Protein AF-X0ZYQ5-F1 (afdb_monomer_lite)

Organism: NCBI:txid412755

Sequence (144 aa):
MIRIGQAGIPLSCKGRTNKDGIIYTHTVLDLNAIELQFVRGLYVMPEEEAAIIKEYSKENDIEIHVHAPYYINLAGDAEETEMSFTKIMRTAQMAKGIEAKTLAPLGTLFEASAWILLDSIIAELMKSKGETEESMQSRHAMLE

Radius of gyration: 21.6 Å; chains: 1; bounding box: 42×36×61 Å

InterPro domains:
  IPR017552 3-hexulose-6-phosphate isomerase [PTHR43443] (65-144)
  IPR036237 Xylose isomerase-like superfamily [SSF51658] (4-125)

Foldseek 3Di:
DDADEEEAADPPQPDRDPLSSQCCCCPPVVGQEYEHEPADDLDADDLVSLVSLQVVSVVRNHAYHYEFYPQQECPDDPVSNVRSVVRQVSRVVSCVSNVHPYYDYPYCPVVVVVVVVVVVVVVVVCVVVVHDPVNVVVVPDPPD

pLDDT: mean 89.82, std 9.08, range [50.19, 98.12]

Secondary structure (DSSP, 8-state):
------BSS-TT-S--SHHHHHHHHHHTT--SEEEEE--SSS----HHHHHHHHHHHHHTTPEEEEEPPS-B-TTS-HHHHHHHHHHHHHHHHHHHHTT-SEEE--BTHHHHHHHHHHHHHHHHHHHHHT--HHHHHTT-----

Structure (mmCIF, N/CA/C/O backbone):
data_AF-X0ZYQ5-F1
#
_entry.id   AF-X0ZYQ5-F1
#
loop_
_atom_site.group_PDB
_atom_site.id
_atom_site.type_symbol
_atom_site.label_atom_id
_atom_site.label_alt_id
_atom_site.label_comp_id
_atom_site.label_asym_id
_atom_site.label_entity_id
_atom_site.label_seq_id
_atom_site.pdbx_PDB_ins_code
_atom_site.Cartn_x
_atom_site.Cartn_y
_atom_site.Cartn_z
_atom_site.occupancy
_atom_site.B_iso_or_equiv
_atom_site.auth_seq_id
_atom_site.auth_comp_id
_atom_site.auth_asym_id
_atom_site.auth_atom_id
_atom_site.pdbx_PDB_model_num
ATOM 1 N N . MET A 1 1 ? -6.425 -18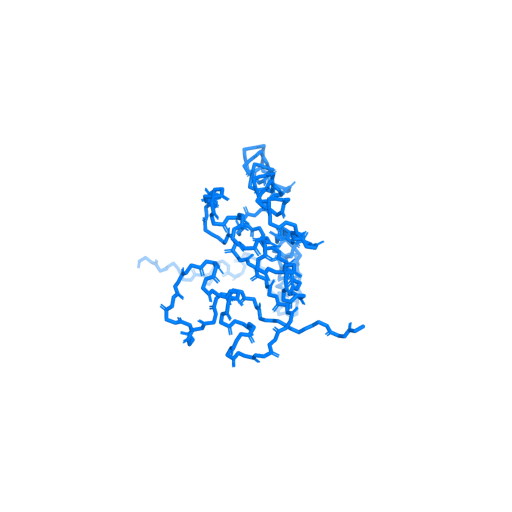.521 12.624 1.00 78.56 1 MET A N 1
ATOM 2 C CA . MET A 1 1 ? -7.653 -17.826 12.182 1.00 78.56 1 MET A CA 1
ATOM 3 C C . MET A 1 1 ? -7.344 -17.145 10.856 1.00 78.56 1 MET A C 1
ATOM 5 O O . MET A 1 1 ? -6.200 -16.747 10.679 1.00 78.56 1 MET A O 1
ATOM 9 N N . ILE A 1 2 ? -8.291 -17.087 9.920 1.00 93.56 2 ILE A N 1
ATOM 10 C CA . ILE A 1 2 ? -8.097 -16.423 8.620 1.00 93.56 2 ILE A CA 1
ATOM 11 C C . ILE A 1 2 ? -8.425 -14.932 8.783 1.00 93.56 2 ILE A C 1
ATOM 13 O O . ILE A 1 2 ? -9.434 -14.597 9.405 1.00 93.56 2 ILE A O 1
ATOM 17 N N . ARG A 1 3 ? -7.569 -14.060 8.241 1.00 96.25 3 ARG A N 1
ATOM 18 C CA . ARG A 1 3 ? -7.762 -12.605 8.189 1.00 96.25 3 ARG A CA 1
ATOM 19 C C . ARG A 1 3 ? -8.145 -12.198 6.765 1.00 96.25 3 ARG A C 1
ATOM 21 O O . ARG A 1 3 ? -7.457 -12.589 5.825 1.00 96.25 3 ARG A O 1
ATOM 28 N N . ILE A 1 4 ? -9.243 -11.466 6.599 1.00 97.50 4 ILE A N 1
ATOM 29 C CA . ILE A 1 4 ? -9.759 -10.995 5.309 1.00 97.50 4 ILE A CA 1
ATOM 30 C C . ILE A 1 4 ? -10.047 -9.505 5.425 1.00 97.50 4 ILE A C 1
ATOM 32 O O . ILE A 1 4 ? -10.679 -9.062 6.382 1.00 97.50 4 ILE A O 1
ATOM 36 N N . GLY A 1 5 ? -9.578 -8.753 4.435 1.00 96.56 5 GLY A N 1
ATOM 37 C CA . GLY A 1 5 ? -9.654 -7.304 4.408 1.00 96.56 5 GLY A CA 1
ATOM 38 C C . GLY A 1 5 ? -9.387 -6.745 3.026 1.00 96.56 5 GLY A C 1
ATOM 39 O O . GLY A 1 5 ? -8.656 -7.345 2.238 1.00 96.56 5 GLY A O 1
ATOM 40 N N . GLN A 1 6 ? -9.970 -5.589 2.731 1.00 95.75 6 GLN A N 1
ATOM 41 C CA . GLN A 1 6 ? -9.654 -4.828 1.529 1.00 95.75 6 GLN A CA 1
ATOM 42 C C . GLN A 1 6 ? -8.475 -3.874 1.753 1.00 95.75 6 GLN A C 1
ATOM 44 O O . GLN A 1 6 ? -8.133 -3.511 2.881 1.00 95.75 6 GLN A O 1
ATOM 49 N N . ALA A 1 7 ? -7.903 -3.414 0.644 1.00 94.25 7 ALA A N 1
ATOM 50 C CA . ALA A 1 7 ? -6.927 -2.342 0.640 1.00 94.25 7 ALA A CA 1
ATOM 51 C C . ALA A 1 7 ? -7.614 -0.983 0.438 1.00 94.25 7 ALA A C 1
ATOM 53 O O . ALA A 1 7 ? -8.390 -0.795 -0.501 1.00 94.25 7 ALA A O 1
ATOM 54 N N . GLY A 1 8 ? -7.333 -0.039 1.335 1.00 93.00 8 GLY A N 1
ATOM 55 C CA . GLY A 1 8 ? -7.920 1.295 1.351 1.00 93.00 8 GLY A CA 1
ATOM 56 C C . GLY A 1 8 ? -9.331 1.375 1.951 1.00 93.00 8 GLY A C 1
ATOM 57 O O . GLY A 1 8 ? -9.915 0.406 2.445 1.00 93.00 8 GLY A O 1
ATOM 58 N N . ILE A 1 9 ? -9.885 2.589 1.920 1.00 94.38 9 ILE A N 1
ATOM 59 C CA . ILE A 1 9 ? -11.226 2.896 2.433 1.00 94.38 9 ILE A CA 1
ATOM 60 C C . ILE A 1 9 ? -12.273 2.451 1.393 1.00 94.38 9 ILE A C 1
ATOM 62 O O . ILE A 1 9 ? -12.212 2.923 0.253 1.00 94.38 9 ILE A O 1
ATOM 66 N N . PRO A 1 10 ? -13.264 1.609 1.753 1.00 92.50 10 PRO A N 1
ATOM 67 C CA . PRO A 1 10 ? -14.303 1.166 0.825 1.00 92.50 10 PRO A CA 1
ATOM 68 C C . PRO A 1 10 ? -15.044 2.330 0.159 1.00 92.50 10 PRO A C 1
ATOM 70 O O . PRO A 1 10 ? -15.385 3.326 0.801 1.00 92.50 10 PRO A O 1
ATOM 73 N N . LEU A 1 11 ? -15.373 2.193 -1.129 1.00 92.62 11 LEU A N 1
ATOM 74 C CA . LEU A 1 11 ? -16.108 3.234 -1.863 1.00 92.62 11 LEU A CA 1
ATOM 75 C C . LEU A 1 11 ? -17.484 3.526 -1.254 1.00 92.62 11 LEU A C 1
ATOM 77 O O . LEU A 1 11 ? -17.922 4.679 -1.276 1.00 92.62 11 LEU A O 1
ATOM 81 N N . SER A 1 12 ? -18.114 2.502 -0.677 1.00 93.44 12 SER A N 1
ATOM 82 C CA . SER A 1 12 ? -19.393 2.567 0.028 1.00 93.44 12 SER A CA 1
ATOM 83 C C . SER A 1 12 ? -19.306 3.215 1.416 1.00 93.44 12 SER A C 1
ATOM 85 O O . SER A 1 12 ? -20.340 3.601 1.967 1.00 93.44 12 SER A O 1
ATOM 87 N N . CYS A 1 13 ? -18.102 3.385 1.977 1.00 95.44 13 CYS A N 1
ATOM 88 C CA . CYS A 1 13 ? -17.912 4.161 3.196 1.00 95.44 13 CYS A CA 1
ATOM 89 C C . CYS A 1 13 ? -18.080 5.655 2.878 1.00 95.44 13 CYS A C 1
ATOM 91 O O . CYS A 1 13 ? -17.376 6.215 2.033 1.00 95.44 13 CYS A O 1
ATOM 93 N N . LYS A 1 14 ? -19.056 6.300 3.533 1.00 90.69 14 LYS A N 1
ATOM 94 C CA . LYS A 1 14 ? -19.316 7.742 3.371 1.00 90.69 14 LYS A CA 1
ATOM 95 C C . LYS A 1 14 ? -18.211 8.586 4.003 1.00 90.69 14 LYS A C 1
ATOM 97 O O . LYS A 1 14 ? -17.872 9.638 3.465 1.00 90.69 14 LYS A O 1
ATOM 102 N N . GLY A 1 15 ? -17.672 8.118 5.128 1.00 86.50 15 GLY A N 1
ATOM 103 C CA . GLY A 1 15 ? -16.481 8.685 5.744 1.00 86.50 15 GLY A CA 1
ATOM 104 C C . GLY A 1 15 ? -15.256 8.432 4.868 1.00 86.50 15 GLY A C 1
ATOM 105 O O . GLY A 1 15 ? -15.127 7.383 4.240 1.00 86.50 15 GLY A O 1
ATOM 106 N N . ARG A 1 16 ? -14.374 9.425 4.766 1.00 85.12 16 ARG A N 1
ATOM 107 C CA . ARG A 1 16 ? -13.168 9.373 3.918 1.00 85.12 16 ARG A CA 1
ATOM 108 C C . ARG A 1 16 ? -11.887 9.495 4.745 1.00 85.12 16 ARG A C 1
ATOM 110 O O . ARG A 1 16 ? -10.865 9.936 4.229 1.00 85.12 16 ARG A O 1
ATOM 117 N N . THR A 1 17 ? -11.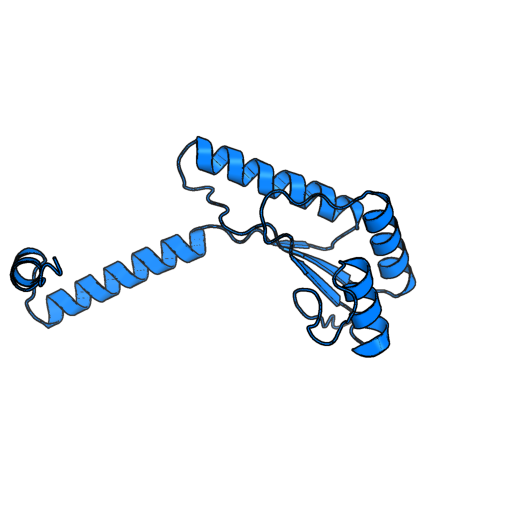952 9.112 6.019 1.00 91.69 17 THR A N 1
ATOM 118 C CA . THR A 1 17 ? -10.802 9.053 6.933 1.00 91.69 17 THR A CA 1
ATOM 119 C C . THR A 1 17 ? -10.410 7.605 7.223 1.00 91.69 17 THR A C 1
ATOM 121 O O . THR A 1 17 ? -11.209 6.687 7.012 1.00 91.69 17 THR A O 1
ATOM 124 N N . ASN A 1 18 ? -9.185 7.378 7.710 1.00 93.25 18 ASN A N 1
ATOM 125 C CA . ASN A 1 18 ? -8.718 6.021 7.993 1.00 93.25 18 ASN A CA 1
ATOM 126 C C . ASN A 1 18 ? -9.550 5.385 9.112 1.00 93.25 18 ASN A C 1
ATOM 128 O O . ASN A 1 18 ? -9.966 4.236 8.968 1.00 93.25 18 ASN A O 1
ATOM 132 N N . LYS A 1 19 ? -9.889 6.146 10.166 1.00 94.44 19 LYS A N 1
ATOM 133 C CA . LYS A 1 19 ? -10.784 5.656 11.231 1.00 94.44 19 LYS A CA 1
ATOM 134 C C . LYS A 1 19 ? -12.143 5.197 10.691 1.00 94.44 19 LYS A C 1
ATOM 136 O O . LYS A 1 19 ? -12.610 4.124 11.063 1.00 94.44 19 LYS A O 1
ATOM 141 N N . ASP A 1 20 ? -12.746 5.953 9.767 1.00 94.81 20 ASP A N 1
ATOM 142 C CA . ASP A 1 20 ? -14.057 5.602 9.208 1.00 94.81 20 ASP A CA 1
ATOM 143 C C . ASP A 1 20 ? -13.964 4.316 8.380 1.00 94.81 20 ASP A C 1
ATOM 145 O O . ASP A 1 20 ? -14.864 3.479 8.418 1.00 94.81 20 ASP A O 1
ATOM 149 N N . GLY A 1 21 ? -12.862 4.141 7.643 1.00 95.75 21 GLY A N 1
ATOM 150 C CA . GLY A 1 21 ? -12.598 2.933 6.866 1.00 95.75 21 GLY A CA 1
ATOM 151 C C . GLY A 1 21 ? -12.519 1.681 7.735 1.00 95.75 21 GLY A C 1
ATOM 152 O O . GLY A 1 21 ? -13.144 0.675 7.403 1.00 95.75 21 GLY A O 1
ATOM 153 N N . ILE A 1 22 ? -11.813 1.744 8.865 1.00 96.56 22 ILE A N 1
ATOM 154 C CA . ILE A 1 22 ? -11.672 0.610 9.793 1.00 96.56 22 ILE A CA 1
ATOM 155 C C . ILE A 1 22 ? -13.017 0.265 10.432 1.00 96.56 22 ILE A C 1
ATOM 157 O O . ILE A 1 22 ? -13.435 -0.891 10.395 1.00 96.56 22 ILE A O 1
ATOM 161 N N . ILE A 1 23 ? -13.731 1.272 10.948 1.00 96.31 23 ILE A N 1
ATOM 162 C CA . ILE A 1 23 ? -15.053 1.077 11.557 1.00 96.31 23 ILE A CA 1
ATOM 163 C C . ILE A 1 23 ? -16.018 0.458 10.544 1.00 96.31 23 ILE A C 1
ATOM 165 O O . ILE A 1 23 ? -16.737 -0.481 10.872 1.00 96.31 23 ILE A O 1
ATOM 169 N N . TYR A 1 24 ? -16.023 0.941 9.300 1.00 97.56 24 TYR A N 1
ATOM 170 C CA . TYR A 1 24 ? -16.882 0.406 8.244 1.00 97.56 24 TYR A CA 1
ATOM 171 C C . TYR A 1 24 ? -16.521 -1.037 7.865 1.00 97.56 24 TYR A C 1
ATOM 173 O O . TYR A 1 24 ? -17.406 -1.861 7.644 1.00 97.56 24 TYR A O 1
ATOM 181 N N . THR A 1 25 ? -15.225 -1.352 7.812 1.00 97.00 25 THR A N 1
ATOM 182 C CA . THR A 1 25 ? -14.726 -2.704 7.509 1.00 97.00 25 THR A CA 1
ATOM 183 C C . THR A 1 25 ? -15.245 -3.719 8.515 1.00 97.00 25 THR A C 1
ATOM 185 O O . THR A 1 25 ? -15.748 -4.768 8.128 1.00 97.00 25 THR A O 1
ATOM 188 N N . HIS A 1 26 ? -15.207 -3.363 9.794 1.00 97.12 26 HIS A N 1
ATOM 189 C CA . HIS A 1 26 ? -15.741 -4.204 10.852 1.00 97.12 26 HIS A CA 1
ATOM 190 C C . HIS A 1 26 ? -17.274 -4.220 10.871 1.00 97.12 26 HIS A C 1
ATOM 192 O O . HIS A 1 26 ? -17.886 -5.272 10.760 1.00 97.12 26 HIS A O 1
ATOM 198 N N . THR A 1 27 ? -17.916 -3.056 10.975 1.00 97.25 27 THR A N 1
ATOM 199 C CA . THR A 1 27 ? -19.354 -2.983 11.297 1.00 97.25 27 THR A CA 1
ATOM 200 C C . THR A 1 27 ? -20.285 -3.217 10.111 1.00 97.25 27 THR A C 1
ATOM 202 O O . THR A 1 27 ? -21.449 -3.553 10.317 1.00 97.25 27 THR A O 1
ATOM 205 N N . VAL A 1 28 ? -19.812 -3.007 8.878 1.00 97.38 28 VAL A N 1
ATOM 206 C CA . VAL A 1 28 ? -20.646 -3.100 7.668 1.00 97.38 28 VAL A CA 1
ATOM 207 C C . VAL A 1 28 ? -20.214 -4.240 6.759 1.00 97.38 28 VAL A C 1
ATOM 209 O O . VAL A 1 28 ? -21.074 -4.917 6.202 1.00 97.38 28 VAL A O 1
ATOM 212 N N . LEU A 1 29 ? -18.906 -4.441 6.584 1.00 96.75 29 LEU A N 1
ATOM 213 C CA . LEU A 1 29 ? -18.392 -5.526 5.743 1.00 96.75 29 LEU A CA 1
ATOM 214 C C . LEU A 1 29 ? -18.194 -6.841 6.507 1.00 96.75 29 LEU A C 1
ATOM 216 O O . LEU A 1 29 ? -18.029 -7.865 5.850 1.00 96.75 29 LEU A O 1
ATOM 220 N N . ASP A 1 30 ? -18.229 -6.815 7.845 1.00 97.06 30 ASP A N 1
ATOM 221 C CA . ASP A 1 30 ? -17.978 -7.979 8.709 1.00 97.06 30 ASP A CA 1
ATOM 222 C C . ASP A 1 30 ? -16.618 -8.643 8.414 1.00 97.06 30 ASP A C 1
ATOM 224 O O . ASP A 1 30 ? -16.468 -9.862 8.323 1.00 97.06 30 ASP A O 1
ATOM 228 N N . LEU A 1 31 ? -15.607 -7.799 8.190 1.00 97.69 31 LEU A N 1
ATOM 229 C CA . LEU A 1 31 ? -14.231 -8.192 7.903 1.00 97.69 31 LEU A CA 1
ATOM 230 C C . LEU A 1 31 ? -13.316 -7.872 9.089 1.00 97.69 31 LEU A C 1
ATOM 232 O O . LEU A 1 31 ? -13.592 -6.991 9.902 1.00 97.69 31 LEU A O 1
ATOM 236 N N . ASN A 1 32 ? -12.191 -8.581 9.168 1.00 97.44 32 ASN A N 1
ATOM 237 C CA . ASN A 1 32 ? -11.302 -8.586 10.334 1.00 97.44 32 ASN A CA 1
ATOM 238 C C . ASN A 1 32 ? -9.855 -8.177 10.008 1.00 97.44 32 ASN A C 1
ATOM 240 O O . ASN A 1 32 ? -8.951 -8.406 10.814 1.00 97.44 32 ASN A O 1
ATOM 244 N N . ALA A 1 33 ? -9.624 -7.585 8.835 1.00 98.06 33 ALA A N 1
ATOM 245 C CA . ALA A 1 33 ? -8.365 -6.948 8.472 1.00 98.06 33 ALA A CA 1
ATOM 246 C C . ALA A 1 33 ? -8.577 -5.775 7.505 1.00 98.06 33 ALA A C 1
ATOM 248 O O . ALA A 1 33 ? -9.618 -5.672 6.859 1.00 98.06 33 ALA A O 1
ATOM 249 N N . ILE A 1 34 ? -7.585 -4.893 7.385 1.00 97.50 34 ILE A N 1
ATOM 250 C CA . ILE A 1 34 ? -7.574 -3.787 6.416 1.00 97.50 34 ILE A CA 1
ATOM 251 C C . ILE A 1 34 ? -6.144 -3.312 6.148 1.00 97.50 34 ILE A C 1
ATOM 253 O O . ILE A 1 34 ? -5.320 -3.251 7.060 1.00 97.50 34 ILE A O 1
ATOM 257 N N . GLU A 1 35 ? -5.855 -2.923 4.907 1.00 96.50 35 GLU A N 1
ATOM 258 C CA . GLU A 1 35 ? -4.620 -2.212 4.564 1.00 96.50 35 GLU A CA 1
ATOM 259 C C . GLU A 1 35 ? -4.879 -0.705 4.415 1.00 96.50 35 GLU A C 1
ATOM 261 O O . GLU A 1 35 ? -5.633 -0.274 3.542 1.00 96.50 35 GLU A O 1
ATOM 266 N N . LEU A 1 36 ? -4.240 0.118 5.250 1.00 94.44 36 LEU A N 1
ATOM 267 C CA . LEU A 1 36 ? -4.284 1.576 5.139 1.00 94.44 36 LEU A CA 1
ATOM 268 C C . LEU A 1 36 ? -3.233 2.073 4.143 1.00 94.44 36 LEU A C 1
ATOM 270 O O . LEU A 1 36 ? -2.052 1.732 4.230 1.00 94.44 36 LEU A O 1
ATOM 274 N N . GLN A 1 37 ? -3.661 2.921 3.212 1.00 91.00 37 GLN A N 1
ATOM 275 C CA . GLN A 1 37 ? -2.853 3.347 2.073 1.00 91.00 37 GLN A CA 1
ATOM 276 C C . GLN A 1 37 ? -2.373 4.792 2.214 1.00 91.00 37 GLN A C 1
ATOM 278 O O . GLN A 1 37 ? -3.131 5.737 1.999 1.00 91.00 37 GLN A O 1
ATOM 283 N N . PHE A 1 38 ? -1.079 4.982 2.479 1.00 88.31 38 PHE A N 1
ATOM 284 C CA . PHE A 1 38 ? -0.449 6.307 2.553 1.00 88.31 38 PHE A CA 1
ATOM 285 C C . PHE A 1 38 ? 0.080 6.763 1.188 1.00 88.31 38 PHE A C 1
ATOM 287 O O . PHE A 1 38 ? 1.191 7.258 1.052 1.00 88.31 38 PHE A O 1
ATOM 294 N N . VAL A 1 39 ? -0.722 6.568 0.143 1.00 74.19 39 VAL A N 1
ATOM 295 C CA . VAL A 1 39 ? -0.286 6.587 -1.264 1.00 74.19 39 VAL A CA 1
ATOM 296 C C . VAL A 1 39 ? 0.180 7.944 -1.802 1.00 74.19 39 VAL A C 1
ATOM 298 O O . VAL A 1 39 ? 0.907 7.979 -2.794 1.00 74.19 39 VAL A O 1
ATOM 301 N N . ARG A 1 40 ? -0.229 9.068 -1.196 1.00 67.75 40 ARG A N 1
ATOM 302 C CA . ARG A 1 40 ? 0.036 10.420 -1.722 1.00 67.75 40 ARG A CA 1
ATOM 303 C C . ARG A 1 40 ? 0.957 11.222 -0.807 1.00 67.75 40 ARG A C 1
ATOM 305 O O . ARG A 1 40 ? 0.544 11.674 0.258 1.00 67.75 40 ARG A O 1
ATOM 312 N N . GLY A 1 41 ? 2.172 11.478 -1.293 1.00 68.12 41 GLY A N 1
ATOM 313 C CA . GLY A 1 41 ? 3.130 12.390 -0.669 1.00 68.12 41 GLY A CA 1
ATOM 314 C C . GLY A 1 41 ? 3.596 11.941 0.716 1.00 68.12 41 GLY A C 1
ATOM 315 O O . GLY A 1 41 ? 3.637 10.755 1.028 1.00 68.12 41 GLY A O 1
ATOM 316 N N . LEU A 1 42 ? 3.965 12.915 1.547 1.00 72.31 42 LEU A N 1
ATOM 317 C CA . LEU A 1 42 ? 4.369 12.699 2.935 1.00 72.31 42 LEU A CA 1
ATOM 318 C C . LEU A 1 42 ? 3.168 12.922 3.861 1.00 72.31 42 LEU A C 1
ATOM 320 O O . LEU A 1 42 ? 3.145 13.879 4.634 1.00 72.31 42 LEU A O 1
ATOM 324 N N . TYR A 1 43 ? 2.153 12.068 3.738 1.00 78.88 43 TYR A N 1
ATOM 325 C CA . TYR A 1 43 ? 1.008 12.091 4.644 1.00 78.88 43 TYR A CA 1
ATOM 326 C C . TYR A 1 43 ? 1.464 11.882 6.095 1.00 78.88 43 TYR A C 1
ATOM 328 O O . TYR A 1 43 ? 2.347 11.067 6.369 1.00 78.88 43 TYR A O 1
ATOM 336 N N . VAL A 1 44 ? 0.848 12.624 7.013 1.00 80.56 44 VAL A N 1
ATOM 337 C CA . VAL A 1 44 ? 1.054 12.491 8.456 1.00 80.56 44 VAL A CA 1
ATOM 338 C C . VAL A 1 44 ? -0.313 12.324 9.101 1.00 80.56 44 VAL A C 1
ATOM 340 O O . VAL A 1 44 ? -1.170 13.199 8.986 1.00 80.56 44 VAL A O 1
ATOM 343 N N . MET A 1 45 ? -0.505 11.189 9.768 1.00 87.75 45 MET A N 1
ATOM 344 C CA . MET A 1 45 ? -1.693 10.927 10.572 1.00 87.75 45 MET A CA 1
ATOM 345 C C . MET A 1 45 ? -1.610 11.708 11.893 1.00 87.75 45 MET A C 1
ATOM 347 O O . MET A 1 45 ? -0.576 11.624 12.562 1.00 87.75 45 MET A O 1
ATOM 351 N N . PRO A 1 46 ? -2.664 12.434 12.305 1.00 90.62 46 PRO A N 1
ATOM 352 C CA . PRO A 1 46 ? -2.734 13.020 13.641 1.00 90.62 46 PRO A CA 1
ATOM 353 C C . PRO A 1 46 ? -2.640 11.946 14.735 1.00 90.62 46 PRO A C 1
ATOM 355 O O . PRO A 1 46 ? -3.224 10.872 14.600 1.00 90.62 46 PRO A O 1
ATOM 358 N N . GLU A 1 47 ? -1.963 12.243 15.848 1.00 90.56 47 GLU A N 1
ATOM 359 C CA . GLU A 1 47 ? -1.792 11.285 16.956 1.00 90.56 47 GLU A CA 1
ATOM 360 C C . GLU A 1 47 ? -3.127 10.824 17.557 1.00 90.56 47 GLU A C 1
ATOM 362 O O . GLU A 1 47 ? -3.280 9.652 17.892 1.00 90.56 47 GLU A O 1
ATOM 367 N N . GLU A 1 48 ? -4.111 11.721 17.636 1.00 92.94 48 GLU A N 1
ATOM 368 C CA . GLU A 1 48 ? -5.464 11.398 18.099 1.00 92.94 48 GLU A CA 1
ATOM 369 C C . GLU A 1 48 ? -6.148 10.374 17.180 1.00 92.94 48 GLU A C 1
ATOM 371 O O . GLU A 1 48 ? -6.749 9.413 17.657 1.00 92.94 48 GLU A O 1
ATOM 376 N N . GLU A 1 49 ? -6.005 10.520 15.856 1.00 91.94 49 GLU A N 1
ATOM 377 C CA . GLU A 1 49 ? -6.541 9.546 14.899 1.00 91.94 49 GLU A CA 1
ATOM 378 C C . GLU A 1 49 ? -5.828 8.196 15.041 1.00 91.94 49 GLU A C 1
ATOM 380 O O . GLU A 1 49 ? -6.486 7.157 15.068 1.00 91.94 49 GLU A O 1
ATOM 385 N N . ALA A 1 50 ? -4.502 8.203 15.209 1.00 93.94 50 ALA A N 1
ATOM 386 C CA . ALA A 1 50 ? -3.730 6.983 15.422 1.00 93.94 50 ALA A CA 1
ATOM 387 C C . ALA A 1 50 ? -4.139 6.249 16.712 1.00 93.94 50 ALA A C 1
ATOM 389 O O . ALA A 1 50 ? -4.259 5.023 16.707 1.00 93.94 50 ALA A O 1
ATOM 390 N N . ALA A 1 51 ? -4.393 6.987 17.798 1.00 95.62 51 ALA A N 1
ATOM 391 C CA . ALA A 1 51 ? -4.854 6.427 19.065 1.00 95.62 51 ALA A CA 1
ATOM 392 C C . ALA A 1 51 ? -6.229 5.758 18.924 1.00 95.62 51 ALA A C 1
ATOM 394 O O . ALA A 1 51 ? -6.380 4.606 19.328 1.00 95.62 51 ALA A O 1
ATOM 395 N N . ILE A 1 52 ? -7.185 6.429 18.269 1.00 96.00 52 ILE A N 1
ATOM 396 C CA . ILE A 1 52 ? -8.521 5.874 17.994 1.00 96.00 52 ILE A CA 1
ATOM 397 C C . ILE A 1 52 ? -8.410 4.591 17.168 1.00 96.00 52 ILE A C 1
ATOM 399 O O . ILE A 1 52 ? -9.024 3.579 17.498 1.00 96.00 52 ILE A O 1
ATOM 403 N N . ILE A 1 53 ? -7.611 4.617 16.098 1.00 96.62 53 ILE A N 1
ATOM 404 C CA . ILE A 1 53 ? -7.399 3.457 15.227 1.00 96.62 53 ILE A CA 1
ATOM 405 C C . ILE A 1 53 ? -6.831 2.275 16.021 1.00 96.62 53 ILE A C 1
ATOM 407 O O . ILE A 1 53 ? -7.290 1.145 15.862 1.00 96.62 53 ILE A O 1
ATOM 411 N N . LYS A 1 54 ? -5.834 2.540 16.866 1.00 97.12 54 LYS A N 1
ATOM 412 C CA . LYS A 1 54 ? -5.161 1.535 17.688 1.00 97.12 54 LYS A CA 1
ATOM 413 C C . LYS A 1 54 ? -6.082 0.914 18.735 1.00 97.12 54 LYS A C 1
ATOM 415 O O . LYS A 1 54 ? -6.032 -0.292 18.948 1.00 97.12 54 LYS A O 1
ATOM 420 N N . GLU A 1 55 ? -6.858 1.729 19.438 1.00 98.00 55 GLU A N 1
ATOM 421 C CA . GLU A 1 55 ? -7.783 1.251 20.467 1.00 98.00 55 GLU A CA 1
ATOM 422 C C . GLU A 1 55 ? -8.889 0.413 19.824 1.00 98.00 55 GLU A C 1
ATOM 424 O O . GLU A 1 55 ? -9.071 -0.751 20.177 1.00 98.00 55 GLU A O 1
ATOM 429 N N . TYR A 1 56 ? -9.513 0.946 18.771 1.00 98.00 56 TYR A N 1
ATOM 430 C CA . TYR A 1 56 ? -10.594 0.269 18.066 1.00 98.00 56 TYR A CA 1
ATOM 431 C C . TYR A 1 56 ? -10.160 -1.071 17.458 1.00 98.00 56 TYR A C 1
ATOM 433 O O . TYR A 1 56 ? -10.892 -2.057 17.549 1.00 98.00 56 TYR A O 1
ATOM 441 N N . SER A 1 57 ? -8.975 -1.137 16.844 1.00 97.31 57 SER A N 1
ATOM 442 C CA . SER A 1 57 ? -8.483 -2.377 16.235 1.00 97.31 57 SER A CA 1
ATOM 443 C C . SER A 1 57 ? -8.191 -3.465 17.263 1.00 97.31 57 SER A C 1
ATOM 445 O O . SER A 1 57 ? -8.479 -4.632 17.007 1.00 97.31 57 SER A O 1
ATOM 447 N N . LYS A 1 58 ? -7.694 -3.095 18.448 1.00 97.44 58 LYS A N 1
ATOM 448 C CA . LYS A 1 58 ? -7.468 -4.035 19.551 1.00 97.44 58 LYS A CA 1
ATOM 449 C C . LYS A 1 58 ? -8.764 -4.547 20.155 1.00 97.44 58 LYS A C 1
ATOM 451 O O . LYS A 1 58 ? -8.888 -5.747 20.372 1.00 97.44 58 LYS A O 1
ATOM 456 N N . GLU A 1 59 ? -9.705 -3.650 20.431 1.00 98.12 59 GLU A N 1
ATOM 457 C CA . GLU A 1 59 ? -10.987 -4.009 21.045 1.00 98.12 59 GLU A CA 1
ATOM 458 C C . GLU A 1 59 ? -11.818 -4.940 20.159 1.00 98.12 59 GLU A C 1
ATOM 460 O O . GLU A 1 59 ? -12.511 -5.817 20.671 1.00 98.12 59 GLU A O 1
ATOM 465 N N . ASN A 1 60 ? -11.718 -4.776 18.837 1.00 97.50 60 ASN A N 1
ATOM 466 C CA . ASN A 1 60 ? -12.524 -5.510 17.860 1.00 97.50 60 ASN A CA 1
ATOM 467 C C . ASN A 1 60 ? -11.732 -6.590 17.093 1.00 97.50 60 ASN A C 1
ATOM 469 O O . ASN A 1 60 ? -12.246 -7.143 16.126 1.00 97.50 60 ASN A O 1
ATOM 473 N N . ASP A 1 61 ? -10.492 -6.892 17.502 1.00 97.12 61 ASP A N 1
ATOM 474 C CA . ASP A 1 61 ? -9.603 -7.883 16.864 1.00 97.12 61 ASP A CA 1
ATOM 475 C C . ASP A 1 61 ? -9.463 -7.708 15.331 1.00 97.12 61 ASP A C 1
ATOM 477 O O . ASP A 1 61 ? -9.598 -8.650 14.543 1.00 97.12 61 ASP A O 1
ATOM 481 N N . ILE A 1 62 ? -9.183 -6.476 14.897 1.00 97.94 62 ILE A N 1
ATOM 482 C CA . ILE A 1 62 ? -8.988 -6.115 13.486 1.00 97.94 62 ILE A CA 1
ATOM 483 C C . ILE A 1 62 ? -7.493 -5.991 13.196 1.00 97.94 62 ILE A C 1
ATOM 485 O O . ILE A 1 62 ? -6.792 -5.179 13.799 1.00 97.94 62 ILE A O 1
ATOM 489 N N . GLU A 1 63 ? -6.996 -6.753 12.225 1.00 98.06 63 GLU A N 1
ATOM 490 C CA . GLU A 1 63 ? -5.591 -6.684 11.824 1.00 98.06 63 GLU A CA 1
ATOM 491 C C . GLU A 1 63 ? -5.342 -5.520 10.853 1.00 98.06 63 GLU A C 1
ATOM 493 O O . GLU A 1 63 ? -5.967 -5.415 9.797 1.00 98.06 63 GLU A O 1
ATOM 498 N N . ILE A 1 64 ? -4.414 -4.629 11.205 1.00 97.81 64 ILE A N 1
ATOM 499 C CA . ILE A 1 64 ? -4.061 -3.477 10.372 1.00 97.81 64 ILE A CA 1
ATOM 500 C C . ILE A 1 64 ? -2.767 -3.765 9.620 1.00 97.81 64 ILE A C 1
ATOM 502 O O . ILE A 1 64 ? -1.755 -4.130 10.215 1.00 97.81 64 ILE A O 1
ATOM 506 N N . HIS A 1 65 ? -2.770 -3.494 8.324 1.00 96.94 65 HIS A N 1
ATOM 507 C CA . HIS A 1 65 ? -1.584 -3.440 7.479 1.00 96.94 65 HIS A CA 1
ATOM 508 C C . HIS A 1 65 ? -1.420 -2.021 6.945 1.00 96.94 65 HIS A C 1
ATOM 510 O O . HIS A 1 65 ? -2.390 -1.264 6.867 1.00 96.94 65 HIS A O 1
ATOM 516 N N . VAL A 1 66 ? -0.200 -1.633 6.584 1.00 94.81 66 VAL A N 1
ATOM 517 C CA . VAL A 1 66 ? 0.030 -0.336 5.946 1.00 94.81 66 VAL A CA 1
ATOM 518 C C . VAL A 1 66 ? 0.808 -0.469 4.657 1.00 94.81 66 VAL A C 1
ATOM 520 O O . VAL A 1 66 ? 1.747 -1.257 4.541 1.00 94.81 66 VAL A O 1
ATOM 523 N N . HIS A 1 67 ? 0.446 0.392 3.723 1.00 91.56 67 HIS A N 1
ATOM 524 C CA . HIS A 1 67 ? 1.090 0.527 2.439 1.00 91.56 67 HIS A CA 1
ATOM 525 C C . HIS A 1 67 ? 1.793 1.884 2.370 1.00 91.56 67 HIS A C 1
ATOM 527 O O . HIS A 1 67 ? 1.175 2.935 2.578 1.00 91.56 67 HIS A O 1
ATOM 533 N N . ALA A 1 68 ? 3.093 1.868 2.081 1.00 89.69 68 ALA A N 1
ATOM 534 C CA . ALA A 1 68 ? 3.896 3.083 1.960 1.00 89.69 68 ALA A CA 1
ATOM 535 C C . ALA A 1 68 ? 3.538 3.884 0.687 1.00 89.69 68 ALA A C 1
ATOM 537 O O . ALA A 1 68 ? 2.915 3.338 -0.222 1.00 89.69 68 ALA A O 1
ATOM 538 N N . PRO A 1 69 ? 3.908 5.171 0.580 1.00 87.00 69 PRO A N 1
ATOM 539 C CA . PRO A 1 69 ? 3.650 5.956 -0.625 1.00 87.00 69 PRO A CA 1
ATOM 540 C C . PRO A 1 69 ? 4.198 5.310 -1.906 1.00 87.00 69 PRO A C 1
ATOM 542 O O . PRO A 1 69 ? 5.207 4.607 -1.868 1.00 87.00 69 PRO A O 1
ATOM 545 N N . TYR A 1 70 ? 3.573 5.613 -3.048 1.00 78.50 70 TYR A N 1
ATOM 546 C CA . TYR A 1 70 ? 4.124 5.256 -4.359 1.00 78.50 70 TYR A CA 1
ATOM 547 C C . TYR A 1 70 ? 5.467 5.966 -4.622 1.00 78.50 70 TYR A C 1
ATOM 549 O O . TYR A 1 70 ? 5.813 6.964 -3.970 1.00 78.50 70 TYR A O 1
ATOM 557 N N . TYR A 1 71 ? 6.198 5.478 -5.631 1.00 76.62 71 TYR A N 1
ATOM 558 C CA . TYR A 1 71 ? 7.481 6.036 -6.075 1.00 76.62 71 TYR A CA 1
ATOM 559 C C . TYR A 1 71 ? 8.567 5.959 -4.990 1.00 76.62 71 TYR A C 1
ATOM 561 O O . TYR A 1 71 ? 9.184 6.967 -4.626 1.00 76.62 71 TYR A O 1
ATOM 569 N N . ILE A 1 72 ? 8.744 4.770 -4.411 1.00 83.88 72 ILE A N 1
ATOM 570 C CA . ILE A 1 72 ? 9.910 4.438 -3.588 1.00 83.88 72 ILE A CA 1
ATOM 571 C C . ILE A 1 72 ? 10.948 3.827 -4.523 1.00 83.88 72 ILE A C 1
ATOM 573 O O . ILE A 1 72 ? 10.805 2.682 -4.952 1.00 83.88 72 ILE A O 1
ATOM 577 N N . ASN A 1 73 ? 11.996 4.593 -4.812 1.00 85.31 73 ASN A N 1
ATOM 578 C CA . ASN A 1 73 ? 13.131 4.156 -5.605 1.00 85.31 73 ASN A CA 1
ATOM 579 C C . ASN A 1 73 ? 14.392 4.091 -4.743 1.00 85.31 73 ASN A C 1
ATOM 581 O O . ASN A 1 73 ? 15.025 5.105 -4.476 1.00 85.31 73 ASN A O 1
ATOM 585 N N . LEU A 1 74 ? 14.755 2.884 -4.304 1.00 86.06 74 LEU A N 1
ATOM 586 C CA . LEU A 1 74 ? 16.017 2.645 -3.587 1.00 86.06 74 LEU A CA 1
ATOM 587 C C . LEU A 1 74 ? 17.182 2.305 -4.531 1.00 86.06 74 LEU A C 1
ATOM 589 O O . LEU A 1 74 ? 18.288 2.052 -4.065 1.00 86.06 74 LEU A O 1
ATOM 593 N N . ALA A 1 75 ? 16.921 2.264 -5.838 1.00 85.50 75 ALA A N 1
ATOM 594 C CA . ALA A 1 75 ? 17.911 2.057 -6.892 1.00 85.50 75 ALA A CA 1
ATOM 595 C C . ALA A 1 75 ? 18.108 3.321 -7.753 1.00 85.50 75 ALA A C 1
ATOM 597 O O . ALA A 1 75 ? 18.688 3.244 -8.833 1.00 85.50 75 ALA A O 1
ATOM 598 N N . GLY A 1 76 ? 17.571 4.457 -7.299 1.00 84.69 76 GLY A N 1
ATOM 599 C CA . GLY A 1 76 ? 17.659 5.746 -7.973 1.00 84.69 76 GLY A CA 1
ATOM 600 C C . GLY A 1 76 ? 18.957 6.482 -7.678 1.00 84.69 76 GLY A C 1
ATOM 601 O O . GLY A 1 76 ? 19.903 5.924 -7.117 1.00 84.69 76 GLY A O 1
ATOM 602 N N . ASP A 1 77 ? 18.988 7.765 -8.025 1.00 90.19 77 ASP A N 1
ATOM 603 C CA . ASP A 1 77 ? 20.071 8.642 -7.588 1.00 90.19 77 ASP A CA 1
ATOM 604 C C . ASP A 1 77 ? 20.026 8.905 -6.066 1.00 90.19 77 ASP A C 1
ATOM 606 O O . ASP A 1 77 ? 19.169 8.402 -5.327 1.00 90.19 77 ASP A O 1
ATOM 610 N N . ALA A 1 78 ? 21.008 9.659 -5.566 1.00 92.38 78 ALA A N 1
ATOM 611 C CA . ALA A 1 78 ? 21.138 9.932 -4.138 1.00 92.38 78 ALA A CA 1
ATOM 612 C C . ALA A 1 78 ? 19.926 10.686 -3.560 1.00 92.38 78 ALA A C 1
ATOM 614 O O . ALA A 1 78 ? 19.492 10.372 -2.450 1.00 92.38 78 ALA A O 1
ATOM 615 N N . GLU A 1 79 ? 19.364 11.638 -4.309 1.00 92.56 79 GLU A N 1
ATOM 616 C CA . GLU A 1 79 ? 18.226 12.448 -3.869 1.00 92.56 79 GLU A CA 1
ATOM 617 C C . GLU A 1 79 ? 16.945 11.602 -3.834 1.00 92.56 79 GLU A C 1
ATOM 619 O O . GLU A 1 79 ? 16.216 11.596 -2.836 1.00 92.56 79 GLU A O 1
ATOM 624 N N . GLU A 1 80 ? 16.708 10.807 -4.882 1.00 88.62 80 GLU A N 1
ATOM 625 C CA . GLU A 1 80 ? 15.589 9.867 -4.942 1.00 88.62 80 GLU A CA 1
ATOM 626 C C . GLU A 1 80 ? 15.644 8.841 -3.808 1.00 88.62 80 GLU A C 1
ATOM 628 O O . GLU A 1 80 ? 14.622 8.537 -3.179 1.00 88.62 80 GLU A O 1
ATOM 633 N N . THR A 1 81 ? 16.839 8.327 -3.519 1.00 90.19 81 THR A N 1
ATOM 634 C CA . THR A 1 81 ? 17.056 7.330 -2.469 1.00 90.19 81 THR A CA 1
ATOM 635 C C . THR A 1 81 ? 16.799 7.921 -1.084 1.00 90.19 81 THR A C 1
ATOM 637 O O . THR A 1 81 ? 16.081 7.317 -0.281 1.00 90.19 81 THR A O 1
ATOM 640 N N . GLU A 1 82 ? 17.318 9.118 -0.795 1.00 92.94 82 GLU A N 1
ATOM 641 C CA . GLU A 1 82 ? 17.091 9.811 0.481 1.00 92.94 82 GLU A CA 1
ATOM 642 C C . GLU A 1 82 ? 15.604 10.130 0.696 1.00 92.94 82 GLU A C 1
ATOM 644 O O . GLU A 1 82 ? 15.042 9.918 1.782 1.00 92.94 82 GLU A O 1
ATOM 649 N N . MET A 1 83 ? 14.919 10.558 -0.365 1.00 90.38 83 MET A N 1
ATOM 650 C CA . MET A 1 83 ? 13.487 10.821 -0.314 1.00 90.38 83 MET A CA 1
ATOM 651 C C . MET A 1 83 ? 12.663 9.546 -0.129 1.00 90.38 83 MET A C 1
ATOM 653 O O . MET A 1 83 ? 11.716 9.515 0.664 1.00 90.38 83 MET A O 1
ATOM 657 N N . SER A 1 84 ? 13.055 8.462 -0.790 1.00 90.25 84 SER A N 1
ATOM 658 C CA . SER A 1 84 ? 12.451 7.140 -0.622 1.00 90.25 84 SER A CA 1
ATOM 659 C C . SER A 1 84 ? 12.623 6.613 0.802 1.00 90.25 84 SER A C 1
ATOM 661 O O . SER A 1 84 ? 11.655 6.147 1.408 1.00 90.25 84 SER A O 1
ATOM 663 N N . PHE A 1 85 ? 13.812 6.769 1.389 1.00 91.38 85 PHE A N 1
ATOM 664 C CA . PHE A 1 85 ? 14.064 6.418 2.785 1.00 91.38 85 PHE A CA 1
ATOM 665 C C . PHE A 1 85 ? 13.190 7.239 3.740 1.00 91.38 85 PHE A C 1
ATOM 667 O O . PHE A 1 85 ? 12.556 6.684 4.639 1.00 91.38 85 PHE A O 1
ATOM 674 N N . THR A 1 86 ? 13.066 8.547 3.503 1.00 91.75 86 THR A N 1
ATOM 675 C CA . THR A 1 86 ? 12.197 9.432 4.294 1.00 91.75 86 THR A CA 1
ATOM 676 C C . THR A 1 86 ? 10.736 8.972 4.267 1.00 91.75 86 THR A C 1
ATOM 678 O O . THR A 1 86 ? 10.094 8.893 5.319 1.00 91.75 86 THR A O 1
ATOM 681 N N . LYS A 1 87 ? 10.207 8.613 3.088 1.00 90.50 87 LYS A N 1
ATOM 682 C CA . LYS A 1 87 ? 8.845 8.069 2.934 1.00 90.50 87 LYS A CA 1
ATOM 683 C C . LYS A 1 87 ? 8.657 6.773 3.729 1.00 90.50 87 LYS A C 1
ATOM 685 O O . LYS A 1 87 ? 7.670 6.646 4.460 1.00 90.50 87 LYS A O 1
ATOM 690 N N . ILE A 1 88 ? 9.604 5.835 3.627 1.00 91.12 88 ILE A N 1
ATOM 691 C CA . ILE A 1 88 ? 9.568 4.561 4.366 1.00 91.12 88 ILE A CA 1
ATOM 692 C C . ILE A 1 88 ? 9.581 4.822 5.873 1.00 91.12 88 ILE A C 1
ATOM 694 O O . ILE A 1 88 ? 8.727 4.303 6.591 1.00 91.12 88 ILE A O 1
ATOM 698 N N . MET A 1 89 ? 10.496 5.664 6.357 1.00 92.31 89 MET A N 1
ATOM 699 C CA . MET A 1 89 ? 10.651 5.933 7.787 1.00 92.31 89 MET A CA 1
ATOM 700 C C . MET A 1 89 ? 9.424 6.609 8.396 1.00 92.31 89 MET A C 1
ATOM 702 O O . MET A 1 89 ? 8.978 6.202 9.469 1.00 92.31 89 MET A O 1
ATOM 706 N N . ARG A 1 90 ? 8.823 7.587 7.709 1.00 91.06 90 ARG A N 1
ATOM 707 C CA . ARG A 1 90 ? 7.569 8.205 8.175 1.00 91.06 90 ARG A CA 1
ATOM 708 C C . ARG A 1 90 ? 6.417 7.209 8.193 1.00 91.06 90 ARG A C 1
ATOM 710 O O . ARG A 1 90 ? 5.653 7.165 9.155 1.00 91.06 90 ARG A O 1
ATOM 717 N N . THR A 1 91 ? 6.325 6.362 7.170 1.00 92.25 91 THR A N 1
ATOM 718 C CA . THR A 1 91 ? 5.325 5.289 7.133 1.00 92.25 91 THR A CA 1
ATOM 719 C C . THR A 1 91 ? 5.516 4.323 8.299 1.00 92.25 91 THR A C 1
ATOM 721 O O . THR A 1 91 ? 4.546 3.971 8.960 1.00 92.25 91 THR A O 1
ATOM 724 N N . ALA A 1 92 ? 6.758 3.946 8.611 1.00 93.12 92 ALA A N 1
ATOM 725 C CA . ALA A 1 92 ? 7.077 3.060 9.727 1.00 93.12 92 ALA A CA 1
ATOM 726 C C . ALA A 1 92 ? 6.707 3.673 11.085 1.00 93.12 92 ALA A C 1
ATOM 728 O O . ALA A 1 92 ? 6.208 2.970 11.964 1.00 93.12 92 ALA A O 1
ATOM 729 N N . GLN A 1 93 ? 6.899 4.984 11.254 1.00 93.06 93 GLN A N 1
ATOM 730 C CA . GLN A 1 93 ? 6.461 5.703 12.454 1.00 93.06 93 GLN A CA 1
ATOM 731 C C . GLN A 1 93 ? 4.937 5.653 12.616 1.00 93.06 93 GLN A C 1
ATOM 733 O O . GLN A 1 93 ? 4.456 5.316 13.697 1.00 93.06 93 GLN A O 1
ATOM 738 N N . MET A 1 94 ? 4.181 5.904 11.542 1.00 92.38 94 MET A N 1
ATOM 739 C CA . MET A 1 94 ? 2.716 5.795 11.563 1.00 92.38 94 MET A CA 1
ATOM 740 C C . MET A 1 94 ? 2.258 4.359 11.834 1.00 92.38 94 MET A C 1
ATOM 742 O O . MET A 1 94 ? 1.417 4.141 12.702 1.00 92.38 94 MET A O 1
ATOM 746 N N . ALA A 1 95 ? 2.868 3.378 11.159 1.00 94.88 95 ALA A N 1
ATOM 747 C CA . ALA A 1 95 ? 2.612 1.952 11.353 1.00 94.88 95 ALA A CA 1
ATOM 748 C C . ALA A 1 95 ? 2.772 1.550 12.824 1.00 94.88 95 ALA A C 1
ATOM 750 O O . ALA A 1 95 ? 1.919 0.870 13.388 1.00 94.88 95 ALA A O 1
ATOM 751 N N . LYS A 1 96 ? 3.844 2.026 13.467 1.00 95.50 96 LYS A N 1
ATOM 752 C CA . LYS A 1 96 ? 4.098 1.802 14.891 1.00 95.50 96 LYS A CA 1
ATOM 753 C C . LYS A 1 96 ? 3.036 2.462 15.773 1.00 95.50 96 LYS A C 1
ATOM 755 O O . LYS A 1 96 ? 2.606 1.849 16.748 1.00 95.50 96 LYS A O 1
ATOM 760 N N . GLY A 1 97 ? 2.618 3.684 15.439 1.00 94.19 97 GLY A N 1
ATOM 761 C CA . GLY A 1 97 ? 1.589 4.426 16.174 1.00 94.19 97 GLY A CA 1
ATOM 762 C C . GLY A 1 97 ? 0.252 3.688 16.247 1.00 94.19 97 GLY A C 1
ATOM 763 O O . GLY A 1 97 ? -0.389 3.698 17.294 1.00 94.19 97 GLY A O 1
ATOM 764 N N . ILE A 1 98 ? -0.108 2.977 15.177 1.00 95.88 98 ILE A N 1
ATOM 765 C CA . ILE A 1 98 ? -1.359 2.208 15.073 1.00 95.88 98 ILE A CA 1
ATOM 766 C C . ILE A 1 98 ? -1.200 0.700 15.318 1.00 95.88 98 ILE A C 1
ATOM 768 O O . ILE A 1 98 ? -2.159 -0.045 15.157 1.00 95.88 98 ILE A O 1
ATOM 772 N N . GLU A 1 99 ? 0.001 0.247 15.692 1.00 96.31 99 GLU A N 1
ATOM 773 C CA . GLU A 1 99 ? 0.357 -1.176 15.837 1.00 96.31 99 GLU A CA 1
ATOM 774 C C . GLU A 1 99 ? 0.034 -2.037 14.602 1.00 96.31 99 GLU A C 1
ATOM 776 O O . GLU A 1 99 ? -0.392 -3.187 14.710 1.00 96.31 99 GLU A O 1
ATOM 781 N N . ALA A 1 100 ? 0.282 -1.494 13.408 1.00 97.00 100 ALA A N 1
ATOM 782 C CA . ALA A 1 100 ? 0.137 -2.247 12.172 1.00 97.00 100 ALA A CA 1
ATOM 783 C C . ALA A 1 100 ? 1.057 -3.477 12.155 1.00 97.00 100 ALA A C 1
ATOM 785 O O . ALA A 1 100 ? 2.232 -3.417 12.531 1.00 97.00 100 ALA A O 1
ATOM 786 N N . LYS A 1 101 ? 0.523 -4.596 11.665 1.00 96.62 101 LYS A N 1
ATOM 787 C CA . LYS A 1 101 ? 1.201 -5.888 11.593 1.00 96.62 101 LYS A CA 1
ATOM 788 C C . LYS A 1 101 ? 2.324 -5.898 10.565 1.00 96.62 101 LYS A C 1
ATOM 790 O O . LYS A 1 101 ? 3.367 -6.509 10.799 1.00 96.62 101 LYS A O 1
ATOM 795 N N . THR A 1 102 ? 2.103 -5.245 9.427 1.00 95.25 102 THR A N 1
ATOM 796 C CA . THR A 1 102 ? 3.076 -5.167 8.337 1.00 95.25 102 THR A CA 1
ATOM 797 C C . THR A 1 102 ? 3.111 -3.776 7.730 1.00 95.25 102 THR A C 1
ATOM 799 O O .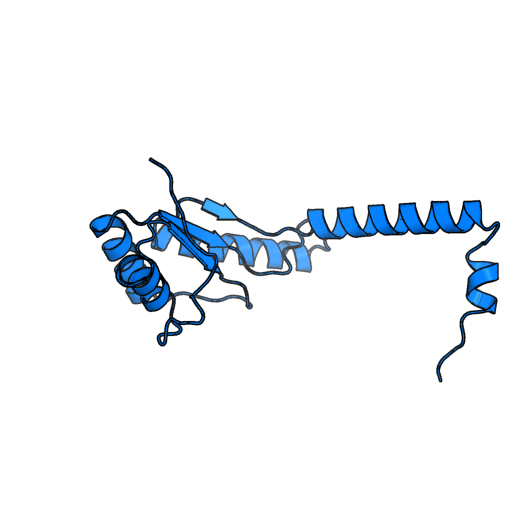 THR A 1 102 ? 2.099 -3.078 7.674 1.00 95.25 102 THR A O 1
ATOM 802 N N . LEU A 1 103 ? 4.283 -3.426 7.210 1.00 92.44 103 LEU A N 1
ATOM 803 C CA . LEU A 1 103 ? 4.493 -2.294 6.323 1.00 92.44 103 LEU A CA 1
ATOM 804 C C . LEU A 1 103 ? 4.975 -2.836 4.982 1.00 92.44 103 LEU A C 1
ATOM 806 O O . LEU A 1 103 ? 6.006 -3.505 4.928 1.00 92.44 103 LEU A O 1
ATOM 810 N N . ALA A 1 104 ? 4.229 -2.548 3.922 1.00 88.81 104 ALA A N 1
ATOM 811 C CA . ALA A 1 104 ? 4.577 -2.906 2.556 1.00 88.81 104 ALA A CA 1
ATOM 812 C C . ALA A 1 104 ? 5.103 -1.663 1.818 1.00 88.81 104 ALA A C 1
ATOM 814 O O . ALA A 1 104 ? 4.323 -0.760 1.496 1.00 88.81 104 ALA A O 1
ATOM 815 N N . PRO A 1 105 ? 6.419 -1.567 1.558 1.00 80.94 105 PRO A N 1
ATOM 816 C CA . PRO A 1 105 ? 6.938 -0.595 0.616 1.00 80.94 105 PRO A CA 1
ATOM 817 C C . PRO A 1 105 ? 6.788 -1.157 -0.804 1.00 80.94 105 PRO A C 1
ATOM 819 O O . PRO A 1 105 ? 7.367 -2.195 -1.121 1.00 80.94 105 PRO A O 1
ATOM 822 N N . LEU A 1 106 ? 6.032 -0.484 -1.677 1.00 68.94 106 LEU A N 1
ATOM 823 C CA . LEU A 1 106 ? 6.098 -0.783 -3.109 1.00 68.94 106 LEU A CA 1
ATOM 824 C C . LEU A 1 106 ? 7.352 -0.130 -3.680 1.00 68.94 106 LEU A C 1
ATOM 826 O O . LEU A 1 106 ? 7.398 1.083 -3.868 1.00 68.94 106 LEU A O 1
ATOM 830 N N . GLY A 1 107 ? 8.382 -0.945 -3.885 1.00 65.75 107 GLY A N 1
ATOM 831 C CA . GLY A 1 107 ? 9.650 -0.512 -4.457 1.00 65.75 107 GLY A CA 1
ATOM 832 C C . GLY A 1 107 ? 9.686 -0.613 -5.982 1.00 65.75 107 GLY A C 1
ATOM 833 O O . GLY A 1 107 ? 9.015 -1.452 -6.586 1.00 65.75 107 GLY A O 1
ATOM 834 N N . THR A 1 108 ? 10.575 0.174 -6.580 1.00 67.81 108 THR A N 1
ATOM 835 C CA . THR A 1 108 ? 10.925 0.172 -8.010 1.00 67.81 108 THR A CA 1
ATOM 836 C C . THR A 1 108 ? 11.410 -1.161 -8.570 1.00 67.81 108 THR A C 1
ATOM 838 O O . THR A 1 108 ? 11.538 -1.279 -9.781 1.00 67.81 108 THR A O 1
ATOM 841 N N . LEU A 1 109 ? 11.655 -2.197 -7.760 1.00 70.50 109 LEU A N 1
ATOM 842 C CA . LEU A 1 109 ? 12.087 -3.499 -8.279 1.00 70.50 109 LEU A CA 1
ATOM 843 C C . LEU A 1 109 ? 11.068 -4.102 -9.254 1.00 70.50 109 LEU A C 1
ATOM 845 O O . LEU A 1 109 ? 11.468 -4.685 -10.259 1.00 70.50 109 LEU A O 1
ATOM 849 N N . PHE A 1 110 ? 9.767 -3.949 -8.986 1.00 73.81 110 PHE A N 1
ATOM 850 C CA . PHE A 1 110 ? 8.735 -4.395 -9.922 1.00 73.81 110 PHE A CA 1
ATOM 851 C C . PHE A 1 110 ? 8.815 -3.618 -11.241 1.00 73.81 110 PHE A C 1
ATOM 853 O O . PHE A 1 110 ? 8.812 -4.225 -12.308 1.00 73.81 110 PHE A O 1
ATOM 860 N N . GLU A 1 111 ? 8.952 -2.294 -11.165 1.00 72.62 111 GLU A N 1
ATOM 861 C CA . GLU A 1 111 ? 9.051 -1.420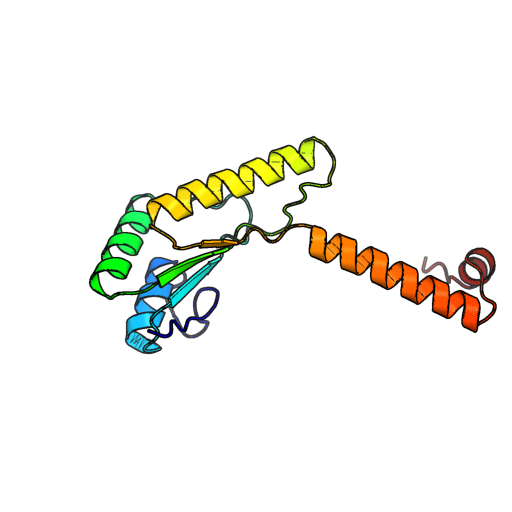 -12.337 1.00 72.62 111 GLU A CA 1
ATOM 862 C C . GLU A 1 111 ? 10.319 -1.725 -13.145 1.00 72.62 111 GLU A C 1
ATOM 864 O O . GLU A 1 111 ? 10.228 -1.992 -14.337 1.00 72.62 111 GLU A O 1
ATOM 869 N N . ALA A 1 112 ? 11.484 -1.808 -12.500 1.00 78.06 112 ALA A N 1
ATOM 870 C CA . ALA A 1 112 ? 12.751 -2.158 -13.138 1.00 78.06 112 ALA A CA 1
ATOM 871 C C . ALA A 1 112 ? 12.701 -3.550 -13.789 1.00 78.06 112 ALA A C 1
ATOM 873 O O . ALA A 1 112 ? 13.170 -3.732 -14.911 1.00 78.06 112 ALA A O 1
ATOM 874 N N . SER A 1 113 ? 12.077 -4.528 -13.123 1.00 83.44 113 SER A N 1
ATOM 875 C CA . SER A 1 113 ? 11.887 -5.869 -13.689 1.00 83.44 113 SER A CA 1
ATOM 876 C C . SER A 1 113 ? 10.950 -5.847 -14.898 1.00 83.44 113 SER A C 1
ATOM 878 O O . SER 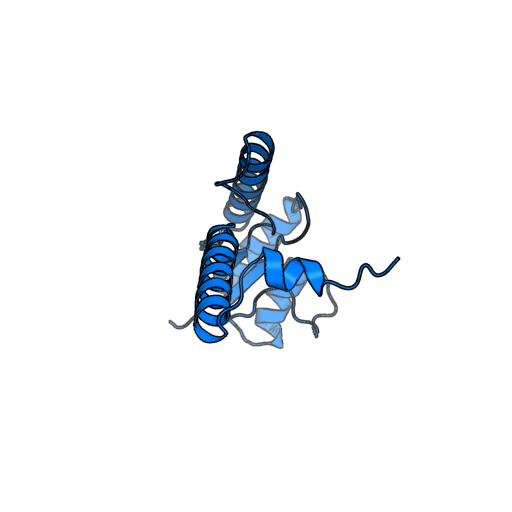A 1 113 ? 11.203 -6.547 -15.877 1.00 83.44 113 SER A O 1
ATOM 880 N N . ALA A 1 114 ? 9.889 -5.036 -14.856 1.00 86.06 114 ALA A N 1
ATOM 881 C CA . ALA A 1 114 ? 8.977 -4.853 -15.980 1.00 86.06 114 ALA A CA 1
ATOM 882 C C . ALA A 1 114 ? 9.678 -4.189 -17.175 1.00 86.06 114 ALA A C 1
ATOM 884 O O . ALA A 1 114 ? 9.495 -4.647 -18.297 1.00 86.06 114 ALA A O 1
ATOM 885 N N . TRP A 1 115 ? 10.523 -3.179 -16.946 1.00 85.69 115 TRP A N 1
ATOM 886 C CA . TRP A 1 115 ? 11.334 -2.543 -17.991 1.00 85.69 115 TRP A CA 1
ATOM 887 C C . TRP A 1 115 ? 12.284 -3.535 -18.663 1.00 85.69 115 TRP A C 1
ATOM 889 O O . TRP A 1 115 ? 12.233 -3.698 -19.877 1.00 85.69 115 TRP A O 1
ATOM 899 N N . ILE A 1 116 ? 13.069 -4.279 -17.878 1.00 90.00 116 ILE A N 1
ATOM 900 C CA . ILE A 1 116 ? 13.993 -5.294 -18.411 1.00 90.00 116 ILE A CA 1
ATOM 901 C C . ILE A 1 116 ? 13.238 -6.361 -19.214 1.00 90.00 116 ILE A C 1
ATOM 903 O O . ILE A 1 116 ? 13.696 -6.792 -20.276 1.00 90.00 116 ILE A O 1
ATOM 907 N N . LEU A 1 117 ? 12.075 -6.796 -18.721 1.00 94.69 117 LEU A N 1
ATOM 908 C CA . LEU A 1 117 ? 11.228 -7.752 -19.427 1.00 94.69 117 LEU A CA 1
ATOM 909 C C . LEU A 1 117 ? 10.731 -7.184 -20.764 1.00 94.69 117 LEU A C 1
ATOM 911 O O . LEU A 1 117 ? 10.798 -7.880 -21.775 1.00 94.69 117 LEU A O 1
ATOM 915 N N . LEU A 1 118 ? 10.239 -5.944 -20.777 1.00 95.44 118 LEU A N 1
ATOM 916 C CA . LEU A 1 118 ? 9.737 -5.290 -21.986 1.00 95.44 118 LEU A CA 1
ATOM 917 C C . LEU A 1 118 ? 10.848 -5.084 -23.018 1.00 95.44 118 LEU A C 1
ATOM 919 O O . LEU A 1 118 ? 10.647 -5.443 -24.177 1.00 95.44 118 LEU A O 1
ATOM 923 N N . ASP A 1 119 ? 12.027 -4.619 -22.603 1.00 94.44 119 ASP A N 1
ATOM 924 C CA . ASP A 1 119 ? 13.195 -4.484 -23.481 1.00 94.44 119 ASP A CA 1
ATOM 925 C C . ASP A 1 119 ? 13.599 -5.835 -24.077 1.00 94.44 119 ASP A C 1
ATOM 927 O O . ASP A 1 119 ? 13.861 -5.946 -25.276 1.00 94.44 119 ASP A O 1
ATOM 931 N N . SER A 1 120 ? 13.566 -6.899 -23.269 1.00 96.12 120 SER A N 1
ATOM 932 C CA . SER A 1 120 ? 13.852 -8.260 -23.736 1.00 96.12 120 SER A CA 1
ATOM 933 C C . SER A 1 120 ? 12.827 -8.743 -24.771 1.00 96.12 120 SER A C 1
ATOM 935 O O . SER A 1 120 ? 13.197 -9.361 -25.770 1.00 96.12 120 SER A O 1
ATOM 937 N N . ILE A 1 121 ? 11.539 -8.446 -24.566 1.00 96.94 121 ILE A N 1
ATOM 938 C CA . ILE A 1 121 ? 10.471 -8.770 -25.524 1.00 96.94 121 ILE A CA 1
ATOM 939 C C . ILE A 1 121 ? 10.669 -7.992 -26.828 1.00 96.94 121 ILE A C 1
ATOM 941 O O . ILE A 1 121 ? 10.561 -8.575 -27.907 1.00 96.94 121 ILE A O 1
ATOM 945 N N . ILE A 1 122 ? 10.972 -6.695 -26.745 1.00 94.00 122 ILE A N 1
ATOM 946 C CA . ILE A 1 122 ? 11.225 -5.847 -27.915 1.00 94.00 122 ILE A CA 1
ATOM 947 C C . ILE A 1 122 ? 12.423 -6.382 -28.701 1.00 94.00 122 ILE A C 1
ATOM 949 O O . ILE A 1 122 ? 12.310 -6.572 -29.912 1.00 94.00 122 ILE A O 1
ATOM 953 N N . ALA A 1 123 ? 13.527 -6.705 -28.026 1.00 94.38 123 ALA A N 1
ATOM 954 C CA . ALA A 1 123 ? 14.719 -7.261 -28.657 1.00 94.38 123 ALA A CA 1
ATOM 955 C C . ALA A 1 123 ? 14.423 -8.573 -29.407 1.00 94.38 123 ALA A C 1
ATOM 957 O O . ALA A 1 123 ? 14.842 -8.744 -30.556 1.00 94.38 123 ALA A O 1
ATOM 958 N N . GLU A 1 124 ? 13.650 -9.482 -28.805 1.00 97.25 124 GLU A N 1
ATOM 959 C CA . GLU A 1 124 ? 13.271 -10.740 -29.458 1.00 97.25 124 GLU A CA 1
ATOM 960 C C . GLU A 1 124 ? 12.323 -10.504 -30.648 1.00 97.25 124 GLU A C 1
ATOM 962 O O . GLU A 1 124 ? 12.485 -11.113 -31.709 1.00 97.25 124 GLU A O 1
ATOM 967 N N . LEU A 1 125 ? 11.374 -9.569 -30.528 1.00 95.81 125 LEU A N 1
ATOM 968 C CA . LEU A 1 125 ? 10.491 -9.188 -31.633 1.00 95.81 125 LEU A CA 1
ATOM 969 C C . LEU A 1 125 ? 11.272 -8.585 -32.803 1.00 95.81 125 LEU A C 1
ATOM 971 O O . LEU A 1 125 ? 11.030 -8.970 -33.950 1.00 95.81 125 LEU A O 1
ATOM 975 N N . MET A 1 126 ? 12.217 -7.687 -32.528 1.00 94.69 126 MET A N 1
ATOM 976 C CA . MET A 1 126 ? 13.081 -7.080 -33.539 1.00 94.69 126 MET A CA 1
ATOM 977 C C . MET A 1 126 ? 13.886 -8.146 -34.276 1.00 94.69 126 MET A C 1
ATOM 979 O O . MET A 1 126 ? 13.830 -8.224 -35.504 1.00 94.69 126 MET A O 1
ATOM 983 N N . LYS A 1 127 ? 14.526 -9.053 -33.532 1.00 95.69 127 LYS A N 1
ATOM 984 C CA . LYS A 1 127 ? 15.247 -10.196 -34.100 1.00 95.69 127 LYS A CA 1
ATOM 985 C C . LYS A 1 127 ? 14.347 -11.063 -34.982 1.00 95.69 127 LYS A C 1
ATOM 987 O O . LYS A 1 127 ? 14.737 -11.399 -36.098 1.00 95.69 127 LYS A O 1
ATOM 992 N N . SER A 1 128 ? 13.139 -11.395 -34.520 1.00 97.06 128 SER A N 1
ATOM 993 C CA . SER A 1 128 ? 12.192 -12.230 -35.276 1.00 97.06 128 SER A CA 1
ATOM 994 C C . SER A 1 128 ? 11.724 -11.586 -36.587 1.00 97.06 128 SER A C 1
ATOM 996 O O . SER A 1 128 ? 11.418 -12.288 -37.550 1.00 97.06 128 SER A O 1
ATOM 998 N N . LYS A 1 129 ? 11.684 -10.251 -36.634 1.00 94.88 129 LYS A N 1
ATOM 999 C CA . LYS A 1 129 ? 11.243 -9.469 -37.794 1.00 94.88 129 LYS A CA 1
ATOM 1000 C C . LYS A 1 129 ? 12.398 -9.001 -38.686 1.00 94.88 129 LYS A C 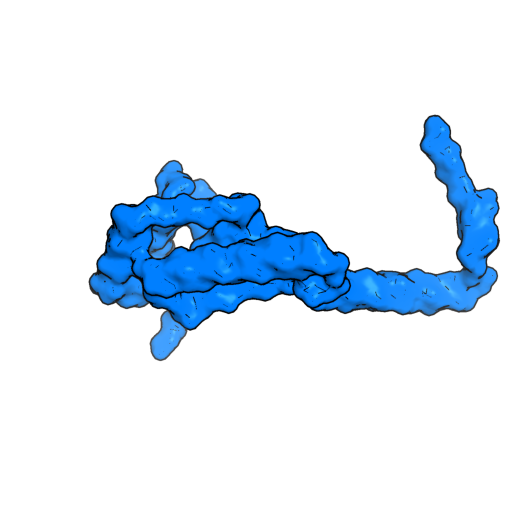1
ATOM 1002 O O . LYS A 1 129 ? 12.131 -8.422 -39.733 1.00 94.88 129 LYS A O 1
ATOM 1007 N N . GLY A 1 130 ? 13.650 -9.259 -38.300 1.00 95.56 130 GLY A N 1
ATOM 1008 C CA . GLY A 1 130 ? 14.828 -8.731 -38.993 1.00 95.56 130 GLY A CA 1
ATOM 1009 C C . GLY A 1 130 ? 14.948 -7.208 -38.892 1.00 95.56 130 GLY A C 1
ATOM 1010 O O . GLY A 1 130 ? 15.475 -6.575 -39.801 1.00 95.56 130 GLY A O 1
ATOM 1011 N N . GLU A 1 131 ? 14.424 -6.628 -37.815 1.00 93.56 131 GLU A N 1
ATOM 1012 C CA . GLU A 1 131 ? 14.376 -5.187 -37.581 1.00 93.56 131 GLU A CA 1
ATOM 1013 C C . GLU A 1 131 ? 15.542 -4.748 -36.686 1.00 93.56 131 GLU A C 1
ATOM 1015 O O . GLU A 1 131 ? 16.001 -5.481 -35.808 1.00 93.56 131 GLU A O 1
ATOM 1020 N N . THR A 1 132 ? 15.999 -3.518 -36.891 1.00 92.44 132 THR A N 1
ATOM 1021 C CA . THR A 1 132 ? 17.004 -2.822 -36.072 1.00 92.44 132 THR A CA 1
ATOM 1022 C C . THR A 1 132 ? 16.464 -1.478 -35.589 1.00 92.44 132 THR A C 1
ATOM 1024 O O . THR A 1 132 ? 15.513 -0.949 -36.171 1.00 92.44 132 THR A O 1
ATOM 1027 N N . GLU A 1 133 ? 17.078 -0.889 -34.561 1.00 88.69 133 GLU A N 1
ATOM 1028 C CA . GLU A 1 133 ? 16.685 0.445 -34.081 1.00 88.69 133 GLU A CA 1
ATOM 1029 C C . GLU A 1 133 ? 16.733 1.480 -35.213 1.00 88.69 133 GLU A C 1
ATOM 1031 O O . GLU A 1 133 ? 15.766 2.205 -35.423 1.00 88.69 133 GLU A O 1
ATOM 1036 N N . GLU A 1 134 ? 17.791 1.459 -36.030 1.00 89.75 134 GLU A N 1
ATOM 1037 C CA . GLU A 1 134 ? 17.959 2.330 -37.202 1.00 89.75 134 GLU A CA 1
ATOM 1038 C C . GLU A 1 134 ? 16.814 2.163 -38.223 1.00 89.75 134 GLU A C 1
ATOM 1040 O O . GLU A 1 134 ? 16.206 3.138 -38.681 1.00 89.75 134 GLU A O 1
ATOM 1045 N N . SER A 1 135 ? 16.440 0.916 -38.534 1.00 89.00 135 SER A N 1
ATOM 1046 C CA . SER A 1 135 ? 15.336 0.617 -39.458 1.00 89.00 135 SER A CA 1
ATOM 1047 C C . SER A 1 135 ? 13.965 1.042 -38.912 1.00 89.00 135 SER A C 1
ATOM 1049 O O . SER A 1 135 ? 13.056 1.389 -39.669 1.00 89.00 135 SER A O 1
ATOM 1051 N N . MET A 1 136 ? 13.780 1.022 -37.591 1.00 85.81 136 MET A N 1
ATOM 1052 C CA . MET A 1 136 ? 12.554 1.477 -36.940 1.00 85.81 136 MET A CA 1
ATOM 1053 C C . MET A 1 136 ? 12.502 3.002 -36.863 1.00 85.81 136 MET A C 1
ATOM 1055 O O . MET A 1 136 ? 11.456 3.583 -37.144 1.00 85.81 136 MET A O 1
ATOM 1059 N N . GLN A 1 137 ? 13.628 3.652 -36.568 1.00 84.88 137 GLN A N 1
ATOM 1060 C CA . GLN A 1 137 ? 13.736 5.104 -36.445 1.00 84.88 137 GLN A CA 1
ATOM 1061 C C . GLN A 1 137 ? 13.404 5.820 -37.758 1.00 84.88 137 GLN A C 1
ATOM 1063 O O . GLN A 1 137 ? 12.673 6.804 -37.747 1.00 84.88 137 GLN A O 1
ATOM 1068 N N . SER A 1 138 ? 13.834 5.276 -38.902 1.00 82.69 138 SER A N 1
ATOM 1069 C CA . SER A 1 138 ? 13.477 5.815 -40.228 1.00 82.69 138 SER A CA 1
ATOM 1070 C C . SER A 1 138 ? 11.973 5.781 -40.552 1.00 82.69 138 SER A C 1
ATOM 1072 O O . SER A 1 138 ? 11.512 6.527 -41.413 1.00 82.69 138 SER A O 1
ATOM 1074 N N . ARG A 1 139 ? 11.197 4.931 -39.862 1.00 81.62 139 ARG A N 1
ATOM 1075 C CA . ARG A 1 139 ? 9.730 4.824 -39.981 1.00 81.62 139 ARG A CA 1
ATOM 1076 C C . ARG A 1 139 ? 8.993 5.522 -38.842 1.00 81.62 139 ARG A C 1
ATOM 1078 O O . ARG A 1 139 ? 7.761 5.538 -38.842 1.00 81.62 139 ARG A O 1
ATOM 1085 N N . HIS A 1 140 ? 9.719 6.058 -37.863 1.00 76.56 140 HIS A N 1
ATOM 1086 C CA . HIS A 1 140 ? 9.128 6.800 -36.765 1.00 76.56 140 HIS A CA 1
ATOM 1087 C C . HIS A 1 140 ? 8.602 8.117 -37.333 1.00 76.56 140 HIS A C 1
ATOM 1089 O O . HIS A 1 140 ? 9.371 9.015 -37.672 1.00 76.56 140 HIS A O 1
ATOM 1095 N N . ALA A 1 141 ? 7.285 8.211 -37.512 1.00 69.00 141 ALA A N 1
ATOM 1096 C CA . ALA A 1 141 ? 6.665 9.456 -37.927 1.00 69.00 141 ALA A CA 1
ATOM 1097 C C . ALA A 1 141 ? 6.916 10.487 -36.822 1.00 69.00 141 ALA A C 1
ATOM 1099 O O . ALA A 1 141 ? 6.412 10.326 -35.710 1.00 69.00 141 ALA A O 1
ATOM 1100 N N . MET A 1 142 ? 7.702 11.527 -37.112 1.00 65.25 142 MET A N 1
ATOM 1101 C CA . MET A 1 142 ? 7.698 12.702 -36.252 1.00 65.25 142 MET A CA 1
ATOM 1102 C C . MET A 1 142 ? 6.304 13.315 -36.345 1.00 65.25 142 MET A C 1
ATOM 1104 O O . MET A 1 142 ? 5.927 13.869 -37.376 1.00 65.25 142 MET A O 1
ATOM 1108 N N . LEU A 1 143 ? 5.520 13.146 -35.287 1.00 58.62 143 LEU A N 1
ATOM 1109 C CA . LEU A 1 143 ? 4.327 13.944 -35.066 1.00 58.62 143 LEU A CA 1
ATOM 1110 C C . LEU A 1 143 ? 4.817 15.321 -34.601 1.00 58.62 143 LEU A C 1
ATOM 1112 O O . LEU A 1 143 ? 5.025 15.527 -33.407 1.00 58.62 143 LEU A O 1
ATOM 1116 N N . GLU A 1 144 ? 5.104 16.200 -35.563 1.00 50.19 144 GLU A N 1
ATOM 1117 C CA . GLU A 1 144 ? 5.142 17.652 -35.328 1.00 50.19 144 GLU A CA 1
ATOM 1118 C C . GLU A 1 144 ? 3.730 18.197 -35.078 1.00 50.19 144 GLU A C 1
ATOM 1120 O O . GLU A 1 144 ? 2.773 17.704 -35.727 1.00 50.19 144 GLU A O 1
#